Protein AF-A0A351A0I8-F1 (afdb_monomer_lite)

Sequence (103 aa):
DVSGQWPLGRGWYGVGRVTHSLKDNRVTEAIGGLEYNGGCWAFRIAMHRFAIDESDVTKAVFLQLELNDLASIGSNPVSLIKRSVPGYGKINDSSADRVFGVD

Secondary structure (DSSP, 8-state):
-EEEEEEEETTEEEEEEEEEETTTTEEEEEEEEEEEE-SS-EEEEEEEEEESSSS-EEEEEEEEEE-TTTTTSS--THHHHTTS-TT-----S----------

pLDDT: mean 71.46, std 17.45, range [43.19, 93.44]

Structure (mmCIF, N/CA/C/O backbone):
data_AF-A0A351A0I8-F1
#
_entry.id   AF-A0A351A0I8-F1
#
loop_
_atom_site.group_PDB
_atom_site.id
_atom_site.type_symbol
_atom_site.label_atom_id
_atom_site.label_alt_id
_atom_site.label_comp_id
_atom_site.label_asym_id
_atom_site.label_entity_id
_atom_site.label_seq_id
_atom_site.pdbx_PDB_ins_code
_atom_site.Cartn_x
_atom_site.Cartn_y
_atom_site.Cartn_z
_atom_site.occupancy
_atom_site.B_iso_or_equiv
_atom_site.auth_seq_id
_atom_site.auth_comp_id
_atom_site.auth_asym_id
_atom_site.auth_atom_id
_atom_site.pdbx_PDB_model_num
ATOM 1 N N . ASP A 1 1 ? -7.754 -12.076 13.096 1.00 73.19 1 ASP A N 1
ATOM 2 C CA . ASP A 1 1 ? -8.203 -11.117 12.067 1.00 73.19 1 ASP A CA 1
ATOM 3 C C . ASP A 1 1 ? -8.421 -11.884 10.774 1.00 73.19 1 ASP A C 1
ATOM 5 O O . ASP A 1 1 ? -7.979 -13.022 10.675 1.00 73.19 1 ASP A O 1
ATOM 9 N N . VAL A 1 2 ? -9.140 -11.308 9.821 1.00 79.25 2 VAL A N 1
ATOM 10 C CA . VAL A 1 2 ? -9.245 -11.8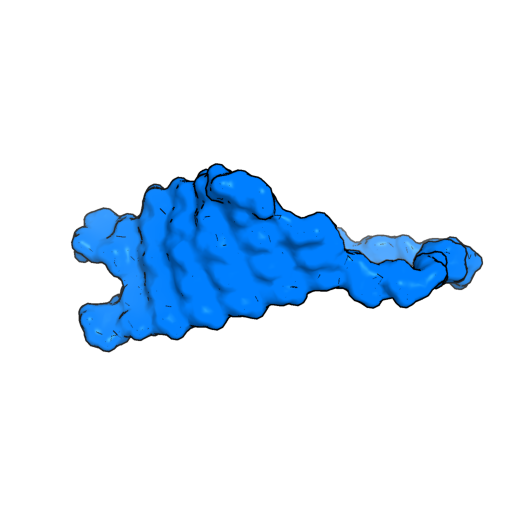54 8.467 1.00 79.25 2 VAL A CA 1
ATOM 11 C C . VAL A 1 2 ? -8.511 -10.892 7.556 1.00 79.25 2 VAL A C 1
ATOM 13 O O . VAL A 1 2 ? -8.925 -9.744 7.414 1.00 79.25 2 VAL A O 1
ATOM 16 N N . SER A 1 3 ? -7.420 -11.345 6.955 1.00 85.06 3 SER A N 1
ATOM 17 C CA . SER A 1 3 ? -6.659 -10.584 5.970 1.00 85.06 3 SER A CA 1
ATOM 18 C C . SER A 1 3 ? -6.510 -11.377 4.680 1.00 85.06 3 SER A C 1
ATOM 20 O O . SER A 1 3 ? -6.443 -12.605 4.687 1.00 85.06 3 SER A O 1
ATOM 22 N N . GLY A 1 4 ? -6.513 -10.664 3.560 1.00 85.25 4 GLY A N 1
ATOM 23 C CA . GLY A 1 4 ? -6.423 -11.250 2.236 1.00 85.25 4 GLY A CA 1
ATOM 24 C C . GLY A 1 4 ? -5.857 -10.265 1.227 1.00 85.25 4 GLY A C 1
ATOM 25 O O . GLY A 1 4 ? -6.122 -9.062 1.276 1.00 85.25 4 GLY A O 1
ATOM 26 N N . GLN A 1 5 ? -5.069 -10.808 0.307 1.00 88.62 5 GLN A N 1
ATOM 27 C CA . GLN A 1 5 ? -4.618 -10.121 -0.890 1.00 88.62 5 GLN A CA 1
ATOM 28 C C . GLN A 1 5 ? -5.126 -10.901 -2.096 1.00 88.62 5 GLN A C 1
ATOM 30 O O . GLN A 1 5 ? -4.912 -12.108 -2.207 1.00 88.62 5 GLN A O 1
ATOM 35 N N . TRP A 1 6 ? -5.788 -10.198 -3.004 1.00 92.12 6 TRP A N 1
ATOM 36 C CA . TRP A 1 6 ? -6.377 -10.775 -4.200 1.00 92.12 6 TRP A CA 1
ATOM 37 C C . TRP A 1 6 ? -5.718 -10.173 -5.438 1.00 92.12 6 TRP A C 1
ATOM 39 O O . TRP A 1 6 ? -5.830 -8.963 -5.663 1.00 92.12 6 TRP A O 1
ATOM 49 N N . PRO A 1 7 ? -5.032 -10.985 -6.261 1.00 89.94 7 PRO A N 1
ATOM 50 C CA . PRO A 1 7 ? -4.568 -10.533 -7.561 1.00 89.94 7 PRO A CA 1
ATOM 51 C C . PRO A 1 7 ? -5.782 -10.382 -8.486 1.00 89.94 7 PRO A C 1
ATOM 53 O O . PRO A 1 7 ? -6.391 -11.366 -8.897 1.00 89.94 7 PRO A O 1
ATOM 56 N N . LEU A 1 8 ? -6.138 -9.140 -8.813 1.00 85.94 8 LEU A N 1
ATOM 57 C CA . LEU A 1 8 ? -7.247 -8.818 -9.722 1.00 85.94 8 LEU A CA 1
ATOM 58 C C . LEU A 1 8 ? -6.822 -8.935 -11.199 1.00 85.94 8 LEU A C 1
ATOM 60 O O . LEU A 1 8 ? -7.661 -8.947 -12.098 1.00 85.94 8 LEU A O 1
ATOM 64 N N . GLY A 1 9 ? -5.514 -9.066 -11.448 1.00 87.31 9 GLY A N 1
ATOM 65 C CA . GLY A 1 9 ? -4.919 -9.213 -12.775 1.00 87.31 9 GLY A CA 1
ATOM 66 C C . GLY A 1 9 ? -4.507 -7.875 -13.392 1.00 87.31 9 GLY A C 1
ATOM 67 O O . GLY A 1 9 ? -4.870 -6.806 -12.909 1.00 87.31 9 GLY A O 1
ATOM 68 N N . ARG A 1 10 ? -3.702 -7.924 -14.466 1.00 85.06 10 ARG A N 1
ATOM 69 C CA . ARG A 1 10 ? -3.166 -6.728 -15.160 1.00 85.06 10 ARG A CA 1
ATOM 70 C C . ARG A 1 10 ? -2.444 -5.737 -14.228 1.00 85.06 10 ARG A C 1
ATOM 72 O O . ARG A 1 10 ? -2.589 -4.530 -14.380 1.00 85.06 10 ARG A O 1
ATOM 79 N N . GLY A 1 11 ? -1.704 -6.252 -13.245 1.00 86.81 11 GLY A N 1
ATOM 80 C CA . GLY A 1 11 ? -0.966 -5.429 -12.281 1.00 86.81 11 GLY A CA 1
ATOM 81 C C . GLY A 1 11 ? -1.816 -4.837 -11.153 1.00 86.81 11 GLY A C 1
ATOM 82 O O . GLY A 1 11 ? -1.263 -4.130 -10.320 1.00 86.81 11 GLY A O 1
ATOM 83 N N . TRP A 1 12 ? -3.119 -5.131 -11.090 1.00 92.25 12 TRP A N 1
ATOM 84 C CA . TRP A 1 12 ? -3.981 -4.731 -9.978 1.00 92.25 12 TRP A CA 1
ATOM 85 C C . TRP A 1 12 ? -4.000 -5.777 -8.865 1.00 92.25 12 TRP A C 1
ATOM 87 O O . TRP A 1 12 ? -4.206 -6.972 -9.106 1.00 92.25 12 TRP A O 1
ATOM 97 N N . TYR A 1 13 ? -3.869 -5.300 -7.634 1.00 92.56 13 TYR A N 1
ATOM 98 C CA . TYR A 1 13 ? -3.951 -6.092 -6.418 1.00 92.56 13 TYR A CA 1
ATOM 99 C C . TYR A 1 13 ? -4.910 -5.411 -5.449 1.00 92.56 13 TYR A C 1
ATOM 101 O O . TYR A 1 13 ? -4.772 -4.233 -5.138 1.00 92.56 13 TYR A O 1
ATOM 109 N N . GLY A 1 14 ? -5.905 -6.155 -4.982 1.00 92.56 14 GLY A N 1
ATOM 110 C CA . GLY A 1 14 ? -6.737 -5.737 -3.862 1.00 92.56 14 GLY A CA 1
ATOM 111 C C . GLY A 1 14 ? -6.150 -6.276 -2.569 1.00 92.56 14 GLY A C 1
ATOM 112 O O . GLY A 1 14 ? -5.768 -7.443 -2.512 1.00 92.56 14 GLY A O 1
ATOM 113 N N . VAL A 1 15 ? -6.105 -5.454 -1.530 1.00 91.19 15 VAL A N 1
ATOM 114 C CA . VAL A 1 15 ? -5.737 -5.879 -0.178 1.00 91.19 15 VAL A CA 1
ATOM 115 C C . VAL A 1 15 ? -6.845 -5.495 0.788 1.00 91.19 15 VAL A C 1
ATOM 117 O O . VAL A 1 15 ? -7.445 -4.427 0.691 1.00 91.19 15 VAL A O 1
ATOM 120 N N . GLY A 1 16 ? -7.143 -6.379 1.726 1.00 90.31 16 GLY A N 1
ATOM 121 C CA . GLY A 1 16 ? -8.145 -6.131 2.747 1.00 90.31 16 GLY A CA 1
ATOM 122 C C . GLY A 1 16 ? -7.766 -6.840 4.028 1.00 90.31 16 GLY A C 1
ATOM 123 O O . GLY A 1 16 ? -7.321 -7.985 4.008 1.00 90.31 16 GLY A O 1
ATOM 124 N N . ARG A 1 17 ? -7.941 -6.160 5.153 1.00 88.06 17 ARG A N 1
ATOM 125 C CA . ARG A 1 17 ? -7.756 -6.739 6.475 1.00 88.06 17 ARG A CA 1
ATOM 126 C C . ARG A 1 17 ? -8.822 -6.215 7.413 1.00 88.06 17 ARG A C 1
ATOM 128 O O . ARG A 1 17 ? -9.020 -5.015 7.528 1.00 88.06 17 ARG A O 1
ATOM 135 N N . VAL A 1 18 ? -9.490 -7.116 8.112 1.00 83.31 18 VAL A N 1
ATOM 136 C CA . VAL A 1 18 ? -10.471 -6.789 9.140 1.00 83.31 18 VAL A CA 1
ATOM 137 C C . VAL A 1 18 ? -10.051 -7.478 10.426 1.00 83.31 18 VAL A C 1
ATOM 139 O O . VAL A 1 18 ? -10.014 -8.706 10.519 1.00 83.31 18 VAL A O 1
ATOM 142 N N . THR A 1 19 ? -9.738 -6.679 11.436 1.00 80.12 19 THR A N 1
ATOM 143 C CA . THR A 1 19 ? -9.399 -7.159 12.770 1.00 80.12 19 THR A CA 1
ATOM 144 C C . THR A 1 19 ? -10.651 -7.081 13.643 1.00 80.12 19 THR A C 1
ATOM 146 O O . THR A 1 19 ? -11.179 -6.004 13.924 1.00 80.12 19 THR A O 1
ATOM 149 N N . HIS A 1 20 ? -11.132 -8.245 14.078 1.00 71.50 20 HIS A N 1
ATOM 150 C CA . HIS A 1 20 ? -12.235 -8.370 15.026 1.00 71.50 20 HIS A CA 1
ATOM 151 C C . HIS A 1 20 ? -11.685 -8.758 16.401 1.00 71.50 20 HIS A C 1
ATOM 153 O O . HIS A 1 20 ? -10.904 -9.708 16.499 1.00 71.50 20 HIS A O 1
ATOM 159 N N . SER A 1 21 ? -12.077 -8.035 17.449 1.00 65.62 21 SER A N 1
ATOM 160 C CA . SER A 1 21 ? -11.689 -8.355 18.823 1.00 65.62 21 SER A CA 1
ATOM 161 C C . SER A 1 21 ? -12.753 -9.241 19.462 1.00 65.62 21 SER A C 1
ATOM 163 O O . SER A 1 21 ? -13.860 -8.788 19.747 1.00 65.62 21 SER A O 1
ATOM 165 N N . LEU A 1 22 ? -12.401 -10.504 19.723 1.00 61.69 22 LEU A N 1
ATOM 166 C CA . LEU A 1 22 ? -13.269 -11.480 20.399 1.00 61.69 22 LEU A CA 1
ATOM 167 C C . LEU A 1 22 ? -13.593 -11.083 21.849 1.00 61.69 22 LEU A C 1
ATOM 169 O O . LEU A 1 22 ? -14.594 -11.532 22.392 1.00 61.69 22 LEU A O 1
ATOM 173 N N . LYS A 1 23 ? -12.752 -10.248 22.476 1.00 61.44 23 LYS A N 1
ATOM 174 C CA . LYS A 1 23 ? -12.914 -9.833 23.877 1.00 61.44 23 LYS A CA 1
ATOM 175 C C . LYS A 1 23 ? -14.066 -8.845 24.072 1.00 61.44 23 LYS A C 1
ATOM 177 O O . LYS A 1 23 ? -14.739 -8.906 25.091 1.00 61.44 23 LYS A O 1
ATOM 182 N N . ASP A 1 24 ? -14.308 -7.998 23.074 1.00 61.56 24 ASP A N 1
ATOM 183 C CA . ASP A 1 24 ? -15.332 -6.947 23.114 1.00 61.56 24 ASP A CA 1
ATOM 184 C C . ASP A 1 24 ? -16.442 -7.151 22.061 1.00 61.56 24 ASP A C 1
ATOM 186 O O . ASP A 1 24 ? -17.268 -6.267 21.854 1.00 61.56 24 ASP A O 1
ATOM 190 N N . ASN A 1 25 ? -16.442 -8.291 21.353 1.00 62.09 25 ASN A N 1
ATOM 191 C CA . ASN A 1 25 ? -17.380 -8.635 20.273 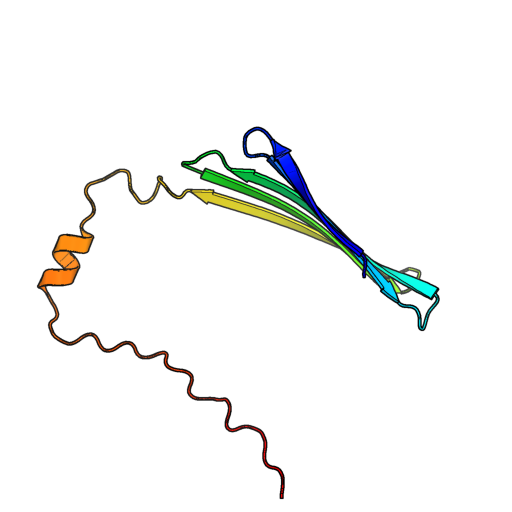1.00 62.09 25 ASN A CA 1
ATOM 192 C C . ASN A 1 25 ? -17.567 -7.514 19.223 1.00 62.09 25 ASN A C 1
ATOM 194 O O . ASN A 1 25 ? -18.662 -7.313 18.691 1.00 62.09 25 ASN A O 1
ATOM 198 N N . ARG A 1 26 ? -16.501 -6.752 18.932 1.00 63.28 26 ARG A N 1
ATOM 199 C CA . ARG A 1 26 ? -16.540 -5.558 18.070 1.00 63.28 26 ARG A CA 1
ATOM 200 C C . ARG A 1 26 ? -15.464 -5.570 16.992 1.00 63.28 26 ARG A C 1
ATOM 202 O O . ARG A 1 26 ? -14.367 -6.105 17.163 1.00 63.28 26 ARG A O 1
ATOM 209 N N . VAL A 1 27 ? -15.792 -4.950 15.858 1.00 65.50 27 VAL A N 1
ATOM 210 C CA . VAL A 1 27 ? -14.846 -4.699 14.763 1.00 65.50 27 VAL A CA 1
ATOM 211 C C . VAL A 1 27 ? -13.959 -3.524 15.169 1.00 65.50 27 VAL A C 1
ATOM 213 O O . VAL A 1 27 ? -14.377 -2.373 15.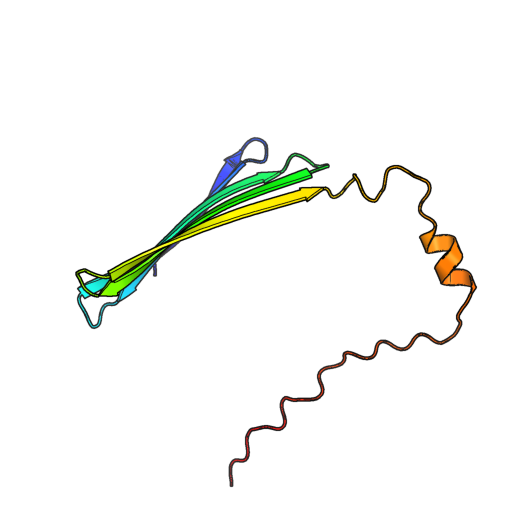089 1.00 65.50 27 VAL A O 1
ATOM 216 N N . THR A 1 28 ? -12.753 -3.825 15.645 1.00 73.31 28 THR A N 1
ATOM 217 C CA . THR A 1 28 ? -11.798 -2.822 16.141 1.00 73.31 28 THR A CA 1
ATOM 218 C C . THR A 1 28 ? -11.132 -2.067 14.993 1.00 73.31 28 THR A C 1
ATOM 220 O O . THR A 1 28 ? -10.872 -0.869 15.094 1.00 73.31 28 THR A O 1
ATOM 223 N N . GLU A 1 29 ? -10.878 -2.750 13.876 1.00 78.50 29 GLU A N 1
ATOM 224 C CA . GLU A 1 29 ? -10.109 -2.179 12.777 1.00 78.50 29 GLU A CA 1
ATOM 225 C C . GLU A 1 29 ? -10.488 -2.802 11.431 1.00 78.50 29 GLU A C 1
ATOM 227 O O . GLU A 1 29 ? -10.655 -4.016 11.303 1.00 78.50 29 GLU A O 1
ATOM 232 N N . ALA A 1 30 ? -10.595 -1.953 10.414 1.00 83.94 30 ALA A N 1
ATOM 233 C CA . ALA A 1 30 ? -10.777 -2.347 9.029 1.00 83.94 30 ALA A CA 1
ATOM 234 C C . ALA A 1 30 ? -9.803 -1.572 8.135 1.00 83.94 30 ALA A C 1
ATOM 236 O O . ALA A 1 30 ? -9.710 -0.347 8.194 1.00 83.94 30 ALA A O 1
ATOM 237 N N . ILE A 1 31 ? -9.092 -2.302 7.287 1.00 87.62 31 ILE A N 1
ATOM 238 C CA . ILE A 1 31 ? -8.141 -1.803 6.304 1.00 87.62 31 ILE A CA 1
ATOM 239 C C . ILE A 1 31 ? -8.589 -2.320 4.941 1.00 87.62 31 ILE A C 1
ATOM 241 O O . ILE A 1 31 ? -8.865 -3.508 4.773 1.00 87.62 31 ILE A O 1
ATOM 245 N N . GLY A 1 32 ? -8.647 -1.430 3.962 1.00 92.38 32 GLY A N 1
ATOM 246 C CA . GLY A 1 32 ? -8.890 -1.774 2.568 1.00 92.38 32 GLY A CA 1
ATOM 247 C C . GLY A 1 32 ? -7.949 -0.987 1.679 1.00 92.38 32 GLY A C 1
ATOM 248 O O . GLY A 1 32 ? -7.737 0.200 1.906 1.00 92.38 32 GLY A O 1
ATOM 249 N N . GLY A 1 33 ? -7.379 -1.629 0.672 1.00 91.75 33 GLY A N 1
ATOM 250 C CA . GLY A 1 33 ? -6.445 -0.985 -0.231 1.00 91.75 33 GLY A CA 1
ATOM 251 C C . GLY A 1 33 ? -6.465 -1.580 -1.626 1.00 91.75 33 GLY A C 1
ATOM 252 O O . GLY A 1 33 ? -6.909 -2.706 -1.855 1.00 91.75 33 GLY A O 1
ATOM 253 N N . LEU A 1 34 ? -5.987 -0.776 -2.563 1.00 93.12 34 LEU A N 1
ATOM 254 C CA . LEU A 1 34 ? -5.783 -1.146 -3.949 1.00 93.12 34 LEU A CA 1
ATOM 255 C C . LEU A 1 34 ? -4.372 -0.740 -4.339 1.00 93.12 34 LEU A C 1
ATOM 257 O O . LEU A 1 34 ? -3.930 0.382 -4.089 1.00 93.12 34 LEU A O 1
ATOM 261 N N . GLU A 1 35 ? -3.682 -1.661 -4.982 1.00 91.88 35 GLU A N 1
ATOM 262 C CA . GLU A 1 35 ? -2.349 -1.449 -5.502 1.00 91.88 35 GLU A CA 1
ATOM 263 C C . GLU A 1 35 ? -2.358 -1.704 -7.001 1.00 91.88 35 GLU A C 1
ATOM 265 O O . GLU A 1 35 ? -2.971 -2.655 -7.489 1.00 91.88 35 GLU A O 1
ATOM 270 N N . TYR A 1 36 ? -1.669 -0.842 -7.732 1.00 91.56 36 TYR A N 1
ATOM 271 C CA . TYR A 1 36 ? -1.449 -0.977 -9.156 1.00 91.56 36 TYR A CA 1
ATOM 272 C C . TYR A 1 36 ? 0.045 -0.947 -9.452 1.00 91.56 36 TYR A C 1
ATOM 274 O O . TYR A 1 36 ? 0.753 -0.027 -9.042 1.00 91.56 36 TYR A O 1
ATOM 282 N N . ASN A 1 37 ? 0.515 -1.940 -10.199 1.00 89.38 37 ASN A N 1
ATOM 283 C CA . ASN A 1 37 ? 1.883 -2.034 -10.676 1.00 89.38 37 ASN A CA 1
ATOM 284 C C . ASN A 1 37 ? 1.913 -1.887 -12.203 1.00 89.38 37 ASN A C 1
ATOM 286 O O . ASN A 1 37 ? 1.496 -2.787 -12.933 1.00 89.38 37 ASN A O 1
ATOM 290 N N . GLY A 1 38 ? 2.428 -0.748 -12.669 1.00 85.81 38 GLY A N 1
ATOM 291 C CA . GLY A 1 38 ? 2.610 -0.414 -14.080 1.00 85.81 38 GLY A CA 1
ATOM 292 C C . GLY A 1 38 ? 4.006 -0.729 -14.628 1.00 85.81 38 GLY A C 1
ATOM 293 O O . GLY A 1 38 ? 4.355 -0.232 -15.697 1.00 85.81 38 GLY A O 1
ATOM 294 N N . GLY A 1 39 ? 4.833 -1.493 -13.908 1.00 82.69 39 GLY A N 1
ATOM 295 C CA . GLY A 1 39 ? 6.217 -1.809 -14.279 1.00 82.69 39 GLY A CA 1
ATOM 296 C C . GLY A 1 39 ? 7.198 -0.690 -13.920 1.00 82.69 39 GLY A C 1
ATOM 297 O O . GLY A 1 39 ? 8.046 -0.872 -13.053 1.00 82.69 39 GLY A O 1
ATOM 298 N N . CYS A 1 40 ? 7.060 0.485 -14.538 1.00 85.12 40 CYS A N 1
ATOM 299 C CA . CYS A 1 40 ? 7.934 1.650 -14.296 1.00 85.12 40 CYS A CA 1
ATOM 300 C C . CYS A 1 40 ? 7.470 2.530 -13.121 1.00 85.12 40 CYS A C 1
ATOM 302 O O . CYS A 1 40 ? 8.213 3.388 -12.636 1.00 85.12 40 CYS A O 1
ATOM 304 N N . TRP A 1 41 ? 6.232 2.331 -12.671 1.00 86.19 41 TRP A N 1
ATOM 305 C CA . TRP A 1 41 ? 5.617 3.041 -11.557 1.00 86.19 41 TRP A CA 1
ATOM 306 C C . TRP A 1 41 ? 4.671 2.114 -10.797 1.00 86.19 41 TRP A C 1
ATOM 308 O O . TRP A 1 41 ? 4.042 1.231 -11.386 1.00 86.19 41 TRP A O 1
ATOM 318 N N . ALA A 1 42 ? 4.566 2.325 -9.491 1.00 89.88 42 ALA A N 1
ATOM 319 C CA . ALA A 1 42 ? 3.612 1.654 -8.630 1.00 89.88 42 ALA A CA 1
ATOM 320 C C . ALA A 1 42 ? 2.778 2.692 -7.881 1.00 89.88 42 ALA A C 1
ATOM 322 O O . ALA A 1 42 ? 3.283 3.712 -7.413 1.00 89.88 42 ALA A O 1
ATOM 323 N N . PHE A 1 43 ? 1.486 2.427 -7.772 1.00 91.38 43 PHE A N 1
ATOM 324 C CA . PHE A 1 43 ? 0.544 3.273 -7.061 1.00 91.38 43 PHE A CA 1
ATOM 325 C C . PHE A 1 43 ? -0.182 2.443 -6.014 1.00 91.38 43 PHE A C 1
ATOM 327 O O . PHE A 1 43 ? -0.691 1.367 -6.321 1.00 91.38 43 PHE A O 1
ATOM 334 N N . ARG A 1 44 ? -0.231 2.942 -4.781 1.00 93.44 44 ARG A N 1
ATOM 335 C CA . ARG A 1 44 ? -0.916 2.294 -3.666 1.00 93.44 44 ARG A CA 1
ATOM 336 C C . ARG A 1 44 ? -1.855 3.288 -3.011 1.00 93.44 44 ARG A C 1
ATOM 338 O O . ARG A 1 44 ? -1.462 4.401 -2.659 1.00 93.44 44 ARG A O 1
ATOM 345 N N . ILE A 1 45 ? -3.093 2.861 -2.826 1.00 93.38 45 ILE A N 1
ATOM 346 C CA . ILE A 1 45 ? -4.078 3.564 -2.019 1.00 93.38 45 ILE A CA 1
ATOM 347 C C . ILE A 1 45 ? -4.548 2.626 -0.920 1.00 93.38 45 ILE A C 1
ATOM 349 O O . ILE A 1 45 ? -4.935 1.491 -1.187 1.00 93.38 45 ILE A O 1
ATOM 353 N N . ALA A 1 46 ? -4.525 3.102 0.318 1.00 92.38 46 ALA A N 1
ATOM 354 C CA . ALA A 1 46 ? -5.031 2.363 1.460 1.00 92.38 46 ALA A CA 1
ATOM 355 C C . ALA A 1 46 ? -5.919 3.265 2.309 1.00 92.38 46 ALA A C 1
ATOM 357 O O . ALA A 1 46 ? -5.611 4.425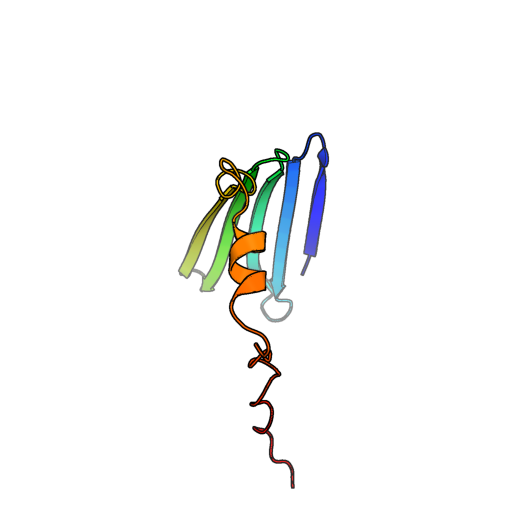 2.566 1.00 92.38 46 ALA A O 1
ATOM 358 N N . MET A 1 47 ? -7.037 2.720 2.754 1.00 89.69 47 MET A N 1
ATOM 359 C CA . MET A 1 47 ? -7.925 3.327 3.724 1.00 89.69 47 MET A CA 1
ATOM 360 C C . MET A 1 47 ? -7.875 2.480 4.979 1.00 89.69 47 MET A C 1
ATOM 362 O O . MET A 1 47 ? -8.087 1.268 4.944 1.00 89.69 47 MET A O 1
ATOM 366 N N . HIS A 1 48 ? -7.594 3.133 6.091 1.00 89.00 48 HIS A N 1
ATOM 367 C CA . HIS A 1 48 ? -7.542 2.521 7.401 1.00 89.00 48 HIS A CA 1
ATOM 368 C C . HIS A 1 48 ? -8.588 3.184 8.275 1.00 89.00 48 HIS A C 1
ATOM 370 O O . HIS A 1 48 ? -8.640 4.404 8.412 1.00 89.00 48 HIS A O 1
ATOM 376 N N . ARG A 1 49 ? -9.459 2.369 8.849 1.00 83.38 49 ARG A N 1
ATOM 377 C CA . ARG A 1 49 ? -10.450 2.791 9.821 1.00 83.38 49 ARG A CA 1
ATOM 378 C C . ARG A 1 49 ? -10.183 2.027 11.105 1.00 83.38 49 ARG A C 1
ATOM 380 O O . ARG A 1 49 ? -10.317 0.805 11.116 1.00 83.38 49 ARG A O 1
ATOM 387 N N . PHE A 1 50 ? -9.881 2.742 12.179 1.00 79.94 50 PHE A N 1
ATOM 388 C CA . PHE A 1 50 ? -9.808 2.169 13.518 1.00 79.94 50 PHE A CA 1
ATOM 389 C C . PHE A 1 50 ? -10.835 2.858 14.418 1.00 79.94 50 PHE A C 1
ATOM 391 O O . PHE A 1 50 ? -10.999 4.078 14.377 1.00 79.94 50 PHE A O 1
ATOM 398 N N . ALA A 1 51 ? -11.582 2.063 15.177 1.00 70.19 51 ALA A N 1
ATOM 399 C CA . ALA A 1 51 ? -12.565 2.556 16.133 1.00 70.19 51 ALA A CA 1
ATOM 400 C C . ALA A 1 51 ? -11.992 2.365 17.539 1.00 70.19 51 ALA A C 1
ATOM 402 O O . ALA A 1 51 ? -11.778 1.227 17.958 1.00 70.19 51 ALA A O 1
ATOM 403 N N . ILE A 1 52 ? -11.701 3.472 18.230 1.00 65.44 52 ILE A N 1
ATOM 404 C CA . ILE A 1 52 ? -11.271 3.426 19.635 1.00 65.44 52 ILE A CA 1
ATOM 405 C C . ILE A 1 52 ? -12.511 3.355 20.540 1.00 65.44 52 ILE A C 1
ATOM 407 O O . ILE A 1 52 ? -12.512 2.579 21.493 1.00 65.44 52 ILE A O 1
ATOM 411 N N . ASP A 1 53 ? -13.587 4.071 20.185 1.00 60.66 53 ASP A N 1
ATOM 412 C CA . ASP A 1 53 ? -14.837 4.140 20.957 1.00 60.66 53 ASP A CA 1
ATOM 413 C C . ASP A 1 53 ? -16.090 4.170 20.055 1.00 60.66 53 ASP A C 1
ATOM 415 O O . ASP A 1 53 ? -15.980 4.382 18.845 1.00 60.66 53 ASP A O 1
ATOM 419 N N . GLU A 1 54 ? -17.291 3.955 20.616 1.00 62.19 54 GLU A N 1
ATOM 420 C CA . GLU A 1 54 ? -18.567 3.906 19.858 1.00 62.19 54 GLU A CA 1
ATOM 421 C C . GLU A 1 54 ? -18.837 5.183 19.038 1.00 62.19 54 GLU A C 1
ATOM 423 O O . GLU A 1 54 ? -19.450 5.132 17.968 1.00 62.19 54 GLU A O 1
ATOM 428 N N . SER A 1 55 ? -18.326 6.319 19.512 1.00 62.59 55 SER A N 1
ATOM 429 C CA . SER A 1 55 ? -18.406 7.637 18.877 1.00 62.59 55 SER A CA 1
ATOM 430 C C . SER A 1 55 ? -17.103 8.095 18.207 1.00 62.59 55 SER A C 1
ATOM 432 O O . SER A 1 55 ? -17.146 8.993 17.366 1.00 62.59 55 SER A O 1
ATOM 434 N N . ASP A 1 56 ? -15.964 7.466 18.517 1.00 64.38 56 ASP A N 1
ATOM 435 C CA . ASP A 1 56 ? -14.634 7.873 18.045 1.00 64.38 56 ASP A CA 1
ATOM 436 C C . ASP A 1 56 ? -14.074 6.876 17.028 1.00 64.38 56 ASP A C 1
ATOM 438 O O . ASP A 1 56 ? -13.359 5.910 17.323 1.00 64.38 56 ASP A O 1
ATOM 442 N N . VAL A 1 57 ? -14.440 7.144 15.775 1.00 72.19 57 VAL A N 1
ATOM 443 C CA . VAL A 1 57 ? -13.983 6.415 14.596 1.00 72.19 57 VAL A CA 1
ATOM 444 C C . VAL A 1 57 ? -12.967 7.270 13.853 1.00 72.19 57 VAL A C 1
ATOM 446 O O . VAL A 1 57 ? -13.333 8.208 13.141 1.00 72.19 57 VAL A O 1
ATOM 449 N N . THR A 1 58 ? -11.698 6.887 13.929 1.00 80.31 58 THR A N 1
ATOM 450 C CA . THR A 1 58 ? -10.642 7.539 13.157 1.00 80.31 58 THR A CA 1
ATOM 451 C C . THR A 1 58 ? -10.530 6.892 11.785 1.00 80.31 58 THR A C 1
ATOM 453 O O . THR A 1 58 ? -10.466 5.668 11.641 1.00 80.31 58 THR A O 1
ATOM 456 N N . LYS A 1 59 ? -10.513 7.732 10.751 1.00 86.31 59 LYS A N 1
ATOM 457 C CA . LYS A 1 59 ? -10.327 7.324 9.358 1.00 86.31 59 LYS A CA 1
ATOM 458 C C . LYS A 1 59 ? -9.049 7.963 8.839 1.00 86.31 59 LYS A C 1
ATOM 460 O O . LYS A 1 59 ? -8.927 9.183 8.843 1.00 86.31 59 LYS A O 1
ATOM 465 N N . ALA A 1 60 ? -8.128 7.139 8.371 1.00 87.69 60 ALA A N 1
ATOM 466 C CA . ALA A 1 60 ? -6.910 7.554 7.705 1.00 87.69 60 ALA A CA 1
ATOM 467 C C . ALA A 1 60 ? -6.932 7.059 6.257 1.00 87.69 60 ALA A C 1
ATOM 469 O O . ALA A 1 60 ? -7.371 5.945 5.966 1.00 87.69 60 ALA A O 1
ATOM 470 N N . VAL A 1 61 ? -6.463 7.902 5.343 1.00 90.56 61 VAL A N 1
ATOM 471 C CA . VAL A 1 61 ? -6.280 7.544 3.936 1.00 90.56 61 VAL A CA 1
ATOM 472 C C . VAL A 1 61 ? -4.823 7.779 3.590 1.00 90.56 61 VAL A C 1
ATOM 474 O O . VAL A 1 61 ? -4.284 8.856 3.832 1.00 90.56 61 VAL A O 1
ATOM 477 N N . PHE A 1 62 ? -4.200 6.760 3.022 1.00 91.12 62 PHE A N 1
ATOM 478 C CA . PHE A 1 62 ? -2.811 6.750 2.613 1.00 91.12 62 PHE A CA 1
ATOM 479 C C . PHE A 1 62 ? -2.746 6.629 1.099 1.00 91.12 62 PHE A C 1
ATOM 481 O O . PHE A 1 62 ? -3.398 5.775 0.494 1.00 91.12 62 PHE A O 1
ATOM 488 N N . LEU A 1 63 ? -1.949 7.503 0.496 1.00 92.31 63 LEU A N 1
ATOM 489 C CA . LEU A 1 63 ? -1.675 7.524 -0.931 1.00 92.31 63 LEU A CA 1
ATOM 490 C C . LEU A 1 63 ? -0.166 7.475 -1.107 1.00 92.31 63 LEU A C 1
ATOM 492 O O . LEU A 1 63 ? 0.551 8.303 -0.547 1.00 92.31 63 LEU A O 1
ATOM 496 N N . GLN A 1 64 ? 0.309 6.512 -1.884 1.00 91.62 64 GLN A N 1
ATOM 497 C CA . GLN A 1 64 ? 1.722 6.357 -2.184 1.00 91.62 64 GLN A CA 1
ATOM 498 C C . GLN A 1 64 ? 1.904 6.166 -3.687 1.00 91.62 64 GLN A C 1
ATOM 500 O O . GLN A 1 64 ? 1.316 5.268 -4.288 1.00 91.62 64 GLN A O 1
ATOM 505 N N . LEU A 1 65 ? 2.743 7.009 -4.285 1.00 90.25 65 LEU A N 1
ATOM 506 C CA . LEU A 1 65 ? 3.191 6.876 -5.665 1.00 90.25 65 LEU A CA 1
ATOM 507 C C . LEU A 1 65 ? 4.700 6.640 -5.659 1.00 90.25 65 LEU A C 1
ATOM 509 O O . LEU A 1 65 ? 5.461 7.452 -5.139 1.00 90.25 65 LEU A O 1
ATOM 513 N N . GLU A 1 66 ? 5.117 5.523 -6.234 1.00 85.94 66 GLU A N 1
ATOM 514 C CA . GLU A 1 66 ? 6.507 5.100 -6.326 1.00 85.94 66 GLU A CA 1
ATOM 515 C C . GLU A 1 66 ? 6.907 5.077 -7.804 1.00 85.94 66 GLU A C 1
ATOM 517 O O . GLU A 1 66 ? 6.316 4.363 -8.614 1.00 85.94 66 GLU A O 1
ATOM 522 N N . LEU A 1 67 ? 7.889 5.896 -8.177 1.00 86.00 67 LEU A N 1
ATOM 523 C CA . LEU A 1 67 ? 8.348 6.029 -9.558 1.00 86.00 67 LEU A CA 1
ATOM 524 C C . LEU A 1 67 ? 9.725 5.377 -9.674 1.00 86.00 67 LEU A C 1
ATOM 526 O O . LEU A 1 67 ? 10.748 6.032 -9.485 1.00 86.00 67 LEU A O 1
ATOM 530 N N . ASN A 1 68 ? 9.739 4.078 -9.962 1.00 72.19 68 ASN A N 1
ATOM 531 C CA . ASN A 1 68 ? 10.970 3.290 -10.030 1.00 72.19 68 ASN A CA 1
ATOM 532 C C . ASN A 1 68 ? 11.909 3.753 -11.159 1.00 72.19 68 ASN A C 1
ATOM 534 O O . ASN A 1 68 ? 13.126 3.663 -11.016 1.00 72.19 68 ASN A O 1
ATOM 538 N N . ASP A 1 69 ? 11.363 4.311 -12.244 1.00 64.19 69 ASP A N 1
ATOM 539 C CA . ASP A 1 69 ? 12.147 4.702 -13.425 1.00 64.19 69 ASP A CA 1
ATOM 540 C C . ASP A 1 69 ? 12.430 6.216 -13.537 1.00 64.19 69 ASP A C 1
ATOM 542 O O . ASP A 1 69 ? 13.360 6.620 -14.231 1.00 64.19 69 ASP A O 1
ATOM 546 N N . LEU A 1 70 ? 11.724 7.088 -12.796 1.00 60.66 70 LEU A N 1
ATOM 547 C CA . LEU A 1 70 ? 12.023 8.537 -12.826 1.00 60.66 70 LEU A CA 1
ATOM 548 C C . LEU A 1 70 ? 13.413 8.865 -12.261 1.00 60.66 70 LEU A C 1
ATOM 550 O O . LEU A 1 70 ? 13.988 9.890 -12.615 1.00 60.66 70 LEU A O 1
ATOM 554 N N . ALA A 1 71 ? 13.959 7.996 -11.407 1.00 55.59 71 ALA A N 1
ATOM 555 C CA . ALA A 1 71 ? 15.331 8.102 -10.918 1.00 55.59 71 ALA A CA 1
ATOM 556 C C . ALA A 1 71 ? 16.380 7.560 -11.917 1.00 55.59 71 ALA A C 1
ATOM 558 O O . ALA A 1 71 ? 17.573 7.750 -11.693 1.00 55.59 71 ALA A O 1
ATOM 559 N N . SER A 1 72 ? 15.959 6.895 -13.004 1.00 52.94 72 SER A N 1
ATOM 560 C CA . SER A 1 72 ? 16.837 6.254 -13.997 1.00 52.94 72 SER A CA 1
ATOM 561 C C . SER A 1 72 ? 16.788 6.889 -15.398 1.00 52.94 72 SER A C 1
ATOM 563 O O . SER A 1 72 ? 17.518 6.440 -16.290 1.00 52.94 72 SER A O 1
ATOM 565 N N . ILE A 1 73 ? 16.007 7.955 -15.620 1.00 50.91 73 ILE A N 1
ATOM 566 C CA . ILE A 1 73 ? 16.116 8.772 -16.841 1.00 50.91 73 ILE A CA 1
ATOM 567 C C . ILE A 1 73 ? 17.392 9.621 -16.742 1.00 50.91 73 ILE A C 1
ATOM 569 O O . ILE A 1 73 ? 17.389 10.770 -16.311 1.00 50.91 73 ILE A O 1
ATOM 573 N N . GLY A 1 74 ? 18.515 9.007 -17.111 1.00 43.66 74 GLY A N 1
ATOM 574 C CA . GLY A 1 74 ? 19.833 9.633 -17.160 1.00 43.66 74 GLY A CA 1
ATOM 575 C C . GLY A 1 74 ? 20.911 8.721 -16.589 1.00 43.66 74 GLY A C 1
ATOM 576 O O . GLY A 1 74 ? 20.972 8.512 -15.385 1.00 43.66 74 GLY A O 1
ATOM 577 N N . SER A 1 75 ? 21.753 8.179 -17.472 1.00 45.41 75 SER A N 1
ATOM 578 C CA . SER A 1 75 ? 23.094 7.633 -17.217 1.00 45.41 75 SER A CA 1
ATOM 579 C C . SER A 1 75 ? 23.458 7.438 -15.743 1.00 45.41 75 SER A C 1
ATOM 581 O O . SER A 1 75 ? 24.040 8.324 -15.128 1.00 45.41 75 SER A O 1
ATOM 583 N N . ASN A 1 76 ? 23.138 6.266 -15.203 1.00 43.19 76 ASN A N 1
ATOM 584 C CA . ASN A 1 76 ? 23.492 5.808 -13.864 1.00 43.19 76 ASN A CA 1
ATOM 585 C C . ASN A 1 76 ? 24.950 6.192 -13.474 1.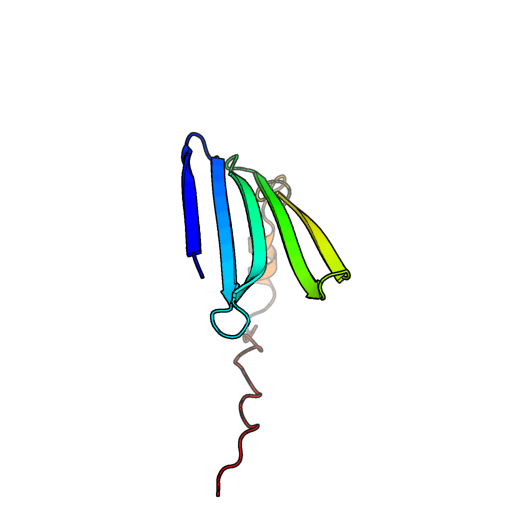00 43.19 76 ASN A C 1
ATOM 587 O O . ASN A 1 76 ? 25.887 5.522 -13.918 1.00 43.19 76 ASN A O 1
ATOM 591 N N . PRO A 1 77 ? 25.190 7.230 -12.641 1.00 47.12 77 PRO A N 1
ATOM 592 C CA . PRO A 1 77 ? 26.531 7.592 -12.189 1.00 47.12 77 PRO A CA 1
ATOM 593 C C . PRO A 1 77 ? 26.948 6.795 -10.941 1.00 47.12 77 PRO A C 1
ATOM 595 O O . PRO A 1 77 ? 27.981 7.076 -10.333 1.00 47.12 77 PRO A O 1
ATOM 598 N N . VAL A 1 78 ? 26.213 5.739 -10.562 1.00 52.09 78 VAL A N 1
ATOM 599 C CA . VAL A 1 78 ? 26.607 4.818 -9.476 1.00 52.09 78 VAL A CA 1
ATOM 600 C C . VAL A 1 78 ? 27.777 3.908 -9.900 1.00 52.09 78 VAL A C 1
ATOM 602 O O . VAL A 1 78 ? 28.298 3.125 -9.112 1.00 52.09 78 VAL A O 1
ATOM 605 N N . SER A 1 79 ? 28.279 4.040 -11.129 1.00 50.09 79 SER A N 1
ATOM 606 C CA . SER A 1 79 ? 29.608 3.555 -11.525 1.00 50.09 79 SER A CA 1
ATOM 607 C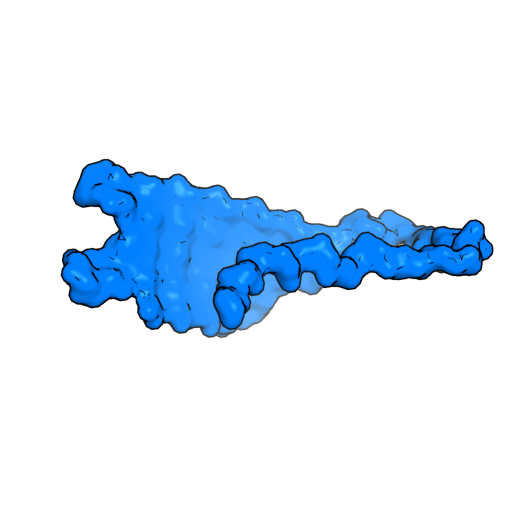 C . SER A 1 79 ? 30.734 4.568 -11.238 1.00 50.09 79 SER A C 1
ATOM 609 O O . SER A 1 79 ? 31.876 4.150 -11.053 1.00 50.09 79 SER A O 1
ATOM 611 N N . LEU A 1 80 ? 30.434 5.870 -11.101 1.00 48.41 80 LEU A N 1
ATOM 612 C CA . LEU A 1 80 ? 31.396 6.909 -10.696 1.00 48.41 80 LEU A CA 1
ATOM 613 C C . LEU A 1 80 ? 31.588 6.964 -9.171 1.00 48.41 80 LEU A C 1
ATOM 615 O O . LEU A 1 80 ? 32.716 7.108 -8.709 1.00 48.41 80 LEU A O 1
ATOM 619 N N . ILE A 1 81 ? 30.535 6.756 -8.371 1.00 53.25 81 ILE A N 1
ATOM 620 C CA . ILE A 1 81 ? 30.655 6.767 -6.895 1.00 53.25 81 ILE A CA 1
ATOM 621 C C . ILE A 1 81 ? 31.378 5.513 -6.367 1.00 53.25 81 ILE A C 1
ATOM 623 O O . ILE A 1 81 ? 32.096 5.582 -5.371 1.00 53.25 81 ILE A O 1
ATOM 627 N N . LYS A 1 82 ? 31.298 4.377 -7.074 1.00 48.19 82 LYS A N 1
ATOM 628 C CA . LYS A 1 82 ? 32.064 3.162 -6.733 1.00 48.19 82 LYS A CA 1
ATOM 629 C C . LYS A 1 82 ? 33.578 3.289 -6.950 1.00 48.19 82 LYS A C 1
ATOM 631 O O . LYS A 1 82 ? 34.312 2.421 -6.487 1.00 48.19 82 LYS A O 1
ATOM 636 N N . ARG A 1 83 ? 34.058 4.328 -7.644 1.00 50.78 83 ARG A N 1
ATOM 637 C CA . ARG A 1 83 ? 35.486 4.493 -7.965 1.00 50.78 83 ARG A CA 1
ATOM 638 C C . ARG A 1 83 ? 36.256 5.368 -6.972 1.00 50.78 83 ARG A C 1
ATOM 640 O O . ARG A 1 83 ? 37.481 5.366 -7.027 1.00 50.78 83 ARG A O 1
ATOM 647 N N . SER A 1 84 ? 35.574 6.078 -6.070 1.00 51.16 84 SER A N 1
ATOM 648 C CA . SER A 1 84 ? 36.207 7.135 -5.263 1.00 51.16 84 SER A CA 1
ATOM 649 C C . SER A 1 84 ? 36.393 6.826 -3.777 1.00 51.16 84 SER A C 1
ATOM 651 O O . SER A 1 84 ? 36.985 7.653 -3.092 1.00 51.16 84 SER A O 1
ATOM 653 N N . VAL A 1 85 ? 35.946 5.676 -3.250 1.00 47.75 85 VAL A N 1
ATOM 654 C CA . VAL A 1 85 ? 36.203 5.324 -1.837 1.00 47.75 85 VAL A CA 1
ATOM 655 C C . VAL A 1 85 ? 36.392 3.809 -1.648 1.00 47.75 85 VAL A C 1
ATOM 657 O O . VAL A 1 85 ? 35.415 3.073 -1.490 1.00 47.75 85 VAL A O 1
ATOM 660 N N . PRO A 1 86 ? 37.637 3.302 -1.621 1.00 47.59 86 PRO A N 1
ATOM 661 C CA . PRO A 1 86 ? 37.941 2.019 -0.998 1.00 47.59 86 PRO A CA 1
ATOM 662 C C . PRO A 1 86 ? 37.701 2.154 0.516 1.00 47.59 86 PRO A C 1
ATOM 664 O O . PRO A 1 86 ? 38.337 2.986 1.157 1.00 47.59 86 PRO A O 1
ATOM 667 N N . GLY A 1 87 ? 36.786 1.362 1.088 1.00 54.69 87 GLY A N 1
ATOM 668 C CA . GLY A 1 87 ? 36.592 1.293 2.547 1.00 54.69 87 GLY A CA 1
ATOM 669 C C . GLY A 1 87 ? 35.267 1.816 3.117 1.00 54.69 87 GLY A C 1
ATOM 670 O O . GLY A 1 87 ? 35.231 2.186 4.287 1.00 54.69 87 GLY A O 1
ATOM 671 N N . TYR A 1 88 ? 34.163 1.828 2.360 1.00 44.34 88 TYR A N 1
ATOM 672 C CA . TYR A 1 88 ? 32.844 2.076 2.960 1.00 44.34 88 TYR A CA 1
ATOM 673 C C . TYR A 1 88 ? 32.329 0.819 3.683 1.00 44.34 88 TYR A C 1
ATOM 675 O O . TYR A 1 88 ? 31.745 -0.081 3.076 1.00 44.34 88 TYR A O 1
ATOM 683 N N . GLY A 1 89 ? 32.583 0.746 4.990 1.00 50.31 89 GLY A N 1
ATOM 684 C CA . GLY A 1 89 ? 31.941 -0.207 5.891 1.00 50.31 89 GLY A CA 1
ATOM 685 C C . GLY A 1 89 ? 30.483 0.186 6.126 1.00 50.31 89 GLY A C 1
ATOM 686 O O . GLY A 1 89 ? 30.189 1.331 6.460 1.00 50.31 89 GLY A O 1
ATOM 687 N N . LYS A 1 90 ? 29.563 -0.766 5.953 1.00 49.34 90 LYS A N 1
ATOM 688 C CA . LYS A 1 90 ? 28.178 -0.641 6.420 1.00 49.34 90 LYS A CA 1
ATOM 689 C C . LYS A 1 90 ? 28.195 -0.400 7.933 1.00 49.34 90 LYS A C 1
ATOM 691 O O . LYS A 1 90 ? 28.610 -1.281 8.675 1.00 49.34 90 LYS A O 1
ATOM 696 N N . ILE A 1 91 ? 27.712 0.755 8.379 1.00 53.38 91 ILE A N 1
ATOM 697 C CA . ILE A 1 91 ? 27.432 1.030 9.794 1.00 53.38 91 ILE A CA 1
ATOM 698 C C . ILE A 1 91 ? 25.914 1.109 9.938 1.00 53.38 91 ILE A C 1
ATOM 700 O O . ILE A 1 91 ? 25.330 2.184 9.928 1.00 53.38 91 ILE A O 1
ATOM 704 N N . ASN A 1 92 ? 25.258 -0.046 9.925 1.00 48.25 92 ASN A N 1
ATOM 705 C CA . ASN A 1 92 ? 23.950 -0.202 10.563 1.00 48.25 92 ASN A CA 1
ATOM 706 C C . ASN A 1 92 ? 23.668 -1.689 10.814 1.00 48.25 92 ASN A C 1
ATOM 708 O O . ASN A 1 92 ? 22.591 -2.202 10.524 1.00 48.25 92 ASN A O 1
ATOM 712 N N . ASP A 1 93 ? 24.690 -2.386 11.318 1.00 48.38 93 ASP A N 1
ATOM 713 C CA . ASP A 1 93 ? 24.471 -3.635 12.033 1.00 48.38 93 ASP A CA 1
ATOM 714 C C . ASP A 1 93 ? 23.954 -3.260 13.428 1.00 48.38 93 ASP A C 1
ATOM 716 O O . ASP A 1 93 ? 24.552 -2.443 14.133 1.00 48.38 93 ASP A O 1
ATOM 720 N N . SER A 1 94 ? 22.771 -3.768 13.737 1.00 53.72 94 SER A N 1
ATOM 721 C CA . SER A 1 94 ? 21.929 -3.487 14.888 1.00 53.72 94 SER A CA 1
ATOM 722 C C . SER A 1 94 ? 22.682 -3.459 16.220 1.00 53.72 94 SER A C 1
ATOM 724 O O . SER A 1 94 ? 22.913 -4.484 16.856 1.00 53.72 94 SER A O 1
ATOM 726 N N . SER A 1 95 ? 22.975 -2.259 16.715 1.00 55.91 95 SER A N 1
ATOM 727 C CA . SER A 1 95 ? 23.390 -2.030 18.096 1.00 55.91 95 SER A CA 1
ATOM 728 C C . SER A 1 95 ? 22.282 -1.304 18.862 1.00 55.91 95 SER A C 1
ATOM 730 O O . SER A 1 95 ? 22.362 -0.090 18.998 1.00 55.91 95 SER A O 1
ATOM 732 N N . ALA A 1 96 ? 21.243 -2.018 19.317 1.00 48.28 96 ALA A N 1
ATOM 733 C CA . ALA A 1 96 ? 20.448 -1.671 20.514 1.00 48.28 96 ALA A CA 1
ATOM 734 C C . ALA A 1 96 ? 19.254 -2.629 20.745 1.00 48.28 96 ALA A C 1
ATOM 736 O O . ALA A 1 96 ? 18.145 -2.180 21.000 1.00 48.28 96 ALA A O 1
ATOM 737 N N . ASP A 1 97 ? 19.473 -3.947 20.720 1.00 48.22 97 ASP A N 1
ATOM 738 C CA . ASP A 1 97 ? 18.701 -4.865 21.576 1.00 48.22 97 ASP A CA 1
ATOM 739 C C . ASP A 1 97 ? 19.655 -5.362 22.674 1.00 48.22 97 ASP A C 1
ATOM 741 O O . ASP A 1 97 ? 20.214 -6.451 22.647 1.00 48.22 97 ASP A O 1
ATOM 745 N N . ARG A 1 98 ? 19.998 -4.442 23.581 1.00 48.94 98 ARG A N 1
ATOM 746 C CA . ARG A 1 98 ? 20.630 -4.732 24.880 1.00 48.94 98 ARG A CA 1
ATOM 747 C C . ARG A 1 98 ? 19.806 -4.079 25.995 1.00 48.94 98 ARG A C 1
ATOM 749 O O . ARG A 1 98 ? 20.355 -3.505 26.929 1.00 48.94 98 ARG A O 1
ATOM 756 N N . VAL A 1 99 ? 18.480 -4.104 25.843 1.00 59.09 99 VAL A N 1
ATOM 757 C CA . VAL A 1 99 ? 17.506 -3.485 26.759 1.00 59.09 99 VAL A CA 1
ATOM 758 C C . VAL A 1 99 ? 16.560 -4.547 27.320 1.00 59.09 99 VAL A C 1
ATOM 760 O O . VAL A 1 99 ? 15.380 -4.305 27.464 1.00 59.09 99 VAL A O 1
ATOM 763 N N . PHE A 1 100 ? 17.049 -5.733 27.682 1.00 49.81 100 PHE A N 1
ATOM 764 C CA . PHE A 1 100 ? 16.321 -6.588 28.625 1.00 49.81 100 PHE A CA 1
ATOM 765 C C . PHE A 1 100 ? 17.318 -7.250 29.566 1.00 49.81 100 PHE A C 1
ATOM 767 O O . PHE A 1 100 ? 17.983 -8.223 29.223 1.00 49.81 100 PHE A O 1
ATOM 774 N N . GLY A 1 101 ? 17.442 -6.654 30.752 1.00 49.62 101 GLY A N 1
ATOM 775 C CA . GLY A 1 101 ? 17.884 -7.379 31.929 1.00 49.62 101 GLY A CA 1
ATOM 776 C C . GLY A 1 101 ? 16.815 -8.394 32.321 1.00 49.62 101 GLY A C 1
ATOM 777 O O . GLY A 1 101 ? 15.626 -8.074 32.321 1.00 49.62 101 GLY A O 1
ATOM 778 N N . VAL A 1 102 ? 17.262 -9.599 32.643 1.00 49.50 102 VAL A N 1
ATOM 779 C CA . VAL A 1 102 ? 16.570 -10.569 33.488 1.00 49.50 102 VAL A CA 1
ATOM 780 C C . VAL A 1 102 ? 17.670 -11.192 34.348 1.00 49.50 102 VAL A C 1
ATOM 782 O O . VAL A 1 102 ? 18.736 -11.496 33.811 1.00 49.50 102 VAL A O 1
ATOM 785 N N . ASP A 1 103 ? 17.403 -11.239 35.654 1.00 46.41 103 ASP A N 1
ATOM 786 C CA . ASP A 1 103 ? 18.259 -11.644 36.782 1.00 46.41 103 ASP A CA 1
ATOM 787 C C . ASP A 1 103 ? 19.322 -12.727 36.528 1.00 46.41 103 ASP A C 1
ATOM 789 O O . ASP A 1 103 ? 18.999 -13.779 35.925 1.00 46.41 103 ASP A O 1
#

Foldseek 3Di:
DDWDWDPPDPQKIKTWDWDADPVVRDGQKIKTKMWGDPPQKIKIKMWIWGAPDPPDIDIDIDIDIGGNCVVVPDDPCPVVVVVPDDDDDDPDPDDPPPPDDDD

Radius of gyration: 21.83 Å; chains: 1; bounding box: 56×22×54 Å